Protein AF-A0A392PBN7-F1 (afdb_monomer)

Radius of gyration: 13.87 Å; Cα contacts (8 Å, |Δi|>4): 68; chains: 1; bounding box: 37×23×37 Å

Sequence (76 aa):
DSRRKFIWEEMSYLERWWRDPSTTDVMKDTFINLVQNGQLEIVGGGWVMNDEANSHYYAIIEQIIMPDIWWLIVEL

Nearest PDB structures (fol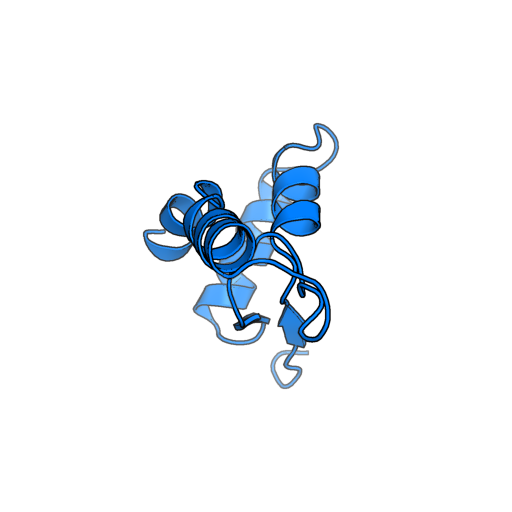dseek):
  1o7d-assembly1_A  TM=9.090E-01  e=2.681E-05  Bos taurus
  6rrw-assembly1_A  TM=9.164E-01  e=6.784E-05  Drosophila melanogaster
  6b9p-assembly1_A  TM=9.189E-01  e=1.153E-04  Canavalia ensiformis
  6b9o-assembly1_A  TM=9.180E-01  e=1.232E-04  Canavalia ensiformis
  6b9p-assembly1_B  TM=9.177E-01  e=1.716E-04  Canavalia ensiformis

pLDDT: mean 89.5, std 11.47, range [49.44, 97.75]

InterPro domains:
  IPR000602 Glycoside hydrolase family 38, N-terminal domain [PF01074] (2-66)
  IPR011330 Glycoside hydrolase/deacetylase, beta/alpha-barrel [SSF88713] (1-66)
  IPR027291 Glycoside hydrolase 38, N-terminal domain superfamily [G3DSA:3.20.110.10] (1-72)
  IPR050843 Glycosyl Hydrolase Family 38 [PTHR11607] (1-65)

Foldseek 3Di:
DLPAADEAEALLVVVVLVPDPVCDPVNVVVVLVCVVSRRYHYPLQFNDPDDPPPDDVVVVVCRNVPNPVVVVSVVD

Solvent-accessible surface area (backbone atoms only — not comparable to full-atom values): 4592 Å² total; per-residue (Å²): 118,90,87,52,72,50,78,45,50,48,38,51,60,51,53,51,51,69,69,33,90,83,53,45,68,70,56,53,52,50,50,51,50,32,39,78,71,62,28,36,42,80,41,94,55,15,36,54,88,71,66,88,86,82,58,54,69,68,59,57,53,48,36,46,66,62,49,65,67,52,62,65,61,77,78,108

Structure (mmCIF, N/CA/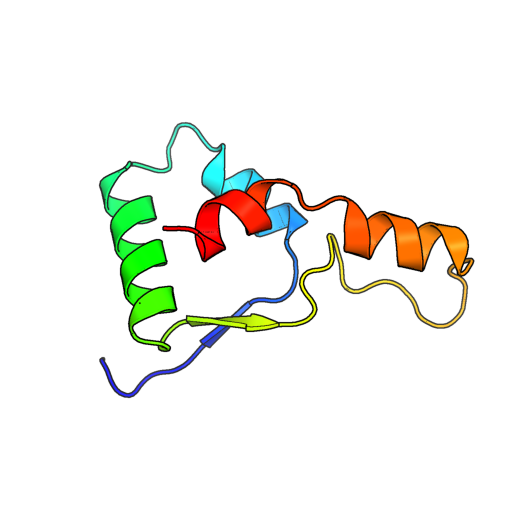C/O backbone):
data_AF-A0A392PBN7-F1
#
_entry.id   AF-A0A392PBN7-F1
#
loop_
_atom_site.group_PDB
_atom_site.id
_atom_site.type_symbol
_atom_site.label_atom_id
_atom_site.label_alt_id
_atom_site.label_comp_id
_atom_site.label_asym_id
_atom_site.label_entity_id
_atom_site.label_seq_id
_atom_site.pdbx_PDB_ins_code
_atom_site.Cartn_x
_atom_site.Cartn_y
_atom_site.Cartn_z
_atom_site.occupancy
_atom_site.B_iso_or_equiv
_atom_site.auth_seq_id
_atom_site.auth_comp_id
_atom_site.auth_asym_id
_atom_site.auth_atom_id
_atom_site.pdbx_PDB_model_num
ATOM 1 N N . ASP A 1 1 ? -18.972 5.909 4.847 1.00 89.44 1 ASP A N 1
ATOM 2 C CA . ASP A 1 1 ? -19.901 5.286 3.875 1.00 89.44 1 ASP A CA 1
ATOM 3 C C . ASP A 1 1 ? -19.305 3.942 3.485 1.00 89.44 1 ASP A C 1
ATOM 5 O O . ASP A 1 1 ? -18.224 3.935 2.910 1.00 89.44 1 ASP A O 1
ATOM 9 N N . SER A 1 2 ? -19.953 2.836 3.859 1.00 90.69 2 SER A N 1
ATOM 10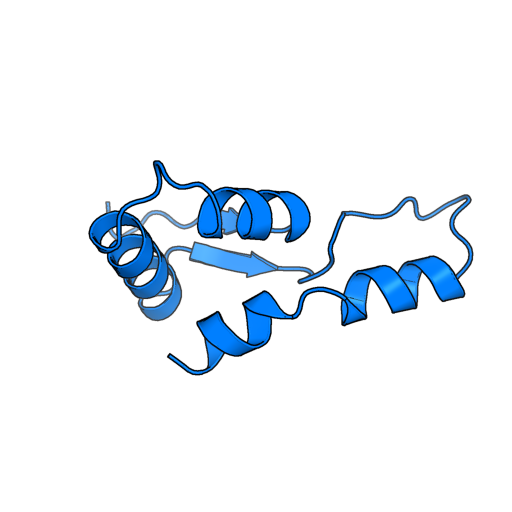 C CA . SER A 1 2 ? -19.452 1.463 3.659 1.00 90.69 2 SER A CA 1
ATOM 11 C C . SER A 1 2 ? -19.398 1.032 2.190 1.00 90.69 2 SER A C 1
ATOM 13 O O . SER A 1 2 ? -18.738 0.055 1.848 1.00 90.69 2 SER A O 1
ATOM 15 N N . ARG A 1 3 ? -20.075 1.766 1.301 1.00 94.56 3 ARG A N 1
ATOM 16 C CA . ARG A 1 3 ? -20.090 1.484 -0.142 1.00 94.56 3 ARG A CA 1
ATOM 17 C C . ARG A 1 3 ? -18.889 2.079 -0.868 1.00 94.56 3 ARG A C 1
ATOM 19 O O . ARG A 1 3 ? -18.651 1.740 -2.023 1.00 94.56 3 ARG A O 1
ATOM 26 N N . ARG A 1 4 ? -18.163 3.001 -0.229 1.00 96.81 4 ARG A N 1
ATOM 27 C CA . ARG A 1 4 ? -16.998 3.644 -0.839 1.00 96.81 4 ARG A CA 1
ATOM 28 C C . ARG A 1 4 ? -15.800 2.712 -0.785 1.00 96.81 4 ARG A C 1
ATOM 30 O O . ARG A 1 4 ? -15.569 2.053 0.231 1.00 96.81 4 ARG A O 1
ATOM 37 N N . LYS A 1 5 ? -15.061 2.715 -1.887 1.00 96.88 5 LYS A N 1
ATOM 38 C CA . LYS A 1 5 ? -13.820 1.981 -2.092 1.00 96.88 5 LYS A CA 1
ATOM 39 C C . LYS A 1 5 ? -12.709 2.973 -2.413 1.00 96.88 5 LYS A C 1
ATOM 41 O O . LYS A 1 5 ? -12.976 4.005 -3.035 1.00 96.88 5 LYS A O 1
ATOM 46 N N . PHE A 1 6 ? -11.499 2.665 -1.982 1.00 96.81 6 PHE A N 1
ATOM 47 C CA . PHE A 1 6 ? -10.297 3.423 -2.291 1.00 96.81 6 PHE A CA 1
ATOM 48 C C . PHE A 1 6 ? -9.140 2.452 -2.521 1.00 96.81 6 PHE A C 1
ATOM 50 O O . PHE A 1 6 ? -9.084 1.409 -1.872 1.00 96.81 6 PHE A O 1
ATOM 57 N N . ILE A 1 7 ? -8.237 2.807 -3.433 1.00 95.31 7 ILE A N 1
ATOM 58 C CA . ILE A 1 7 ? -7.009 2.055 -3.687 1.00 95.31 7 ILE A CA 1
ATOM 59 C C . ILE A 1 7 ? -5.804 2.890 -3.269 1.00 95.31 7 ILE A C 1
ATOM 61 O O . ILE A 1 7 ? -5.777 4.094 -3.520 1.00 95.31 7 ILE A O 1
ATOM 65 N N . TRP A 1 8 ? -4.819 2.260 -2.642 1.00 94.31 8 TRP A N 1
ATOM 66 C CA . TRP A 1 8 ? -3.563 2.888 -2.249 1.00 94.31 8 TRP A CA 1
ATOM 67 C C . TRP A 1 8 ? -2.390 2.156 -2.898 1.00 94.31 8 TRP A C 1
ATOM 69 O O . TRP A 1 8 ? -2.352 0.932 -2.865 1.00 94.31 8 TRP A O 1
ATOM 79 N N . GLU A 1 9 ? -1.443 2.889 -3.479 1.00 92.31 9 GLU A N 1
ATOM 80 C CA . GLU A 1 9 ? -0.342 2.296 -4.252 1.00 92.31 9 GLU A CA 1
ATOM 81 C C . GLU A 1 9 ? 1.013 2.501 -3.562 1.00 92.31 9 GLU A C 1
ATOM 83 O O . GLU A 1 9 ? 1.665 1.531 -3.186 1.00 92.31 9 GLU A O 1
ATOM 88 N N . GLU A 1 10 ? 1.385 3.750 -3.279 1.00 92.88 10 GLU A N 1
ATOM 89 C CA . GLU A 1 10 ? 2.742 4.078 -2.833 1.00 92.88 10 GLU A CA 1
ATOM 90 C C . GLU A 1 10 ? 2.998 3.724 -1.356 1.00 92.88 10 GLU A C 1
ATOM 92 O O . GLU A 1 10 ? 2.523 4.404 -0.432 1.00 92.88 10 GLU A O 1
ATOM 97 N N . MET A 1 11 ? 3.805 2.689 -1.104 1.00 92.25 11 MET A N 1
ATOM 98 C CA . MET A 1 11 ? 4.120 2.246 0.262 1.00 92.25 11 MET A CA 1
ATOM 99 C C . MET A 1 11 ? 5.011 3.223 1.028 1.00 92.25 11 MET A C 1
ATOM 101 O O . MET A 1 11 ? 4.907 3.295 2.250 1.00 92.25 11 MET A O 1
ATOM 105 N N . SER A 1 12 ? 5.834 4.021 0.345 1.00 92.88 12 SER A N 1
ATOM 106 C CA . SER A 1 12 ? 6.717 5.003 0.993 1.00 92.88 12 SER A CA 1
ATOM 107 C C . SER A 1 12 ? 5.953 6.013 1.860 1.00 92.88 12 SER A C 1
ATOM 109 O O . SER A 1 12 ? 6.329 6.291 3.003 1.00 92.88 12 SER A O 1
ATOM 111 N N . TYR A 1 13 ? 4.833 6.537 1.357 1.00 93.88 13 TYR A N 1
ATOM 112 C CA . TYR A 1 13 ? 3.978 7.445 2.120 1.00 93.88 13 TYR A CA 1
ATOM 11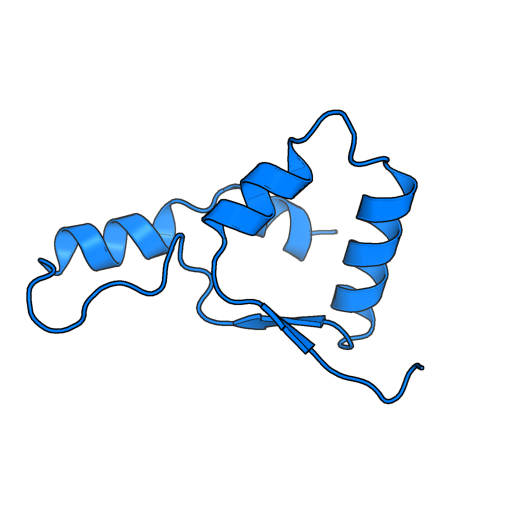3 C C . TYR A 1 13 ? 3.193 6.730 3.212 1.00 93.88 13 TYR A C 1
ATOM 115 O O . TYR A 1 13 ? 3.023 7.293 4.297 1.00 93.88 13 TYR A O 1
ATOM 123 N N . LEU A 1 14 ? 2.740 5.503 2.948 1.00 92.69 14 LEU A N 1
ATOM 124 C CA . LEU A 1 14 ? 2.035 4.711 3.949 1.00 92.69 14 LEU A CA 1
ATOM 125 C C . LEU A 1 14 ? 2.945 4.394 5.139 1.00 92.69 14 LEU A C 1
ATOM 127 O O . LEU A 1 14 ? 2.540 4.570 6.286 1.00 92.69 14 LEU A O 1
ATOM 131 N N . GLU A 1 15 ? 4.190 3.997 4.877 1.00 91.88 15 GLU A N 1
ATOM 132 C CA . GLU A 1 15 ? 5.169 3.703 5.918 1.00 91.88 15 GLU A CA 1
ATOM 133 C C . GLU A 1 15 ? 5.495 4.953 6.740 1.00 91.88 15 GLU A C 1
ATOM 135 O O . GLU A 1 15 ? 5.492 4.920 7.975 1.00 91.88 15 GLU A O 1
ATOM 140 N N . ARG A 1 16 ? 5.698 6.087 6.060 1.00 93.19 16 ARG A N 1
ATOM 141 C CA . ARG A 1 16 ? 5.906 7.374 6.725 1.00 93.19 16 ARG A CA 1
ATOM 142 C C . ARG A 1 16 ? 4.735 7.727 7.639 1.00 93.19 16 ARG A C 1
ATOM 144 O O . ARG A 1 16 ? 4.970 8.119 8.778 1.00 93.19 16 ARG A O 1
ATOM 151 N N . TRP A 1 17 ? 3.499 7.586 7.161 1.00 94.69 17 TRP A N 1
ATOM 152 C CA . TRP A 1 17 ? 2.301 7.834 7.965 1.00 94.69 17 TRP A CA 1
ATOM 153 C C . TRP A 1 17 ? 2.198 6.872 9.156 1.00 94.69 17 TRP A C 1
ATOM 155 O O . TRP A 1 17 ? 1.881 7.300 10.265 1.00 94.69 17 TRP A O 1
ATOM 165 N N . TRP A 1 18 ? 2.521 5.592 8.962 1.00 92.81 18 TRP A N 1
ATOM 166 C CA . TRP A 1 18 ? 2.471 4.579 10.018 1.00 92.81 18 TRP A CA 1
ATOM 167 C C . TRP A 1 18 ? 3.459 4.853 11.158 1.00 92.81 18 TRP A C 1
ATOM 169 O O . TRP A 1 18 ? 3.165 4.600 12.333 1.00 92.81 18 TRP A O 1
ATOM 179 N N . ARG A 1 19 ? 4.643 5.363 10.809 1.00 92.25 19 ARG A N 1
ATOM 180 C CA . ARG A 1 19 ? 5.715 5.707 11.753 1.00 92.25 19 ARG A CA 1
ATOM 181 C C . ARG A 1 19 ? 5.580 7.113 12.338 1.00 92.25 19 ARG A C 1
ATOM 183 O O . ARG A 1 19 ? 6.326 7.444 13.258 1.00 92.25 19 ARG A O 1
ATOM 190 N N . ASP A 1 20 ? 4.667 7.933 11.823 1.00 95.81 20 ASP A N 1
ATOM 191 C CA . ASP A 1 20 ? 4.469 9.295 12.307 1.00 95.81 20 ASP A CA 1
ATOM 192 C C . ASP A 1 20 ? 3.974 9.276 13.770 1.00 95.81 20 ASP A C 1
ATOM 194 O O . ASP A 1 20 ? 2.960 8.635 14.060 1.00 95.81 20 ASP A O 1
ATOM 198 N N . PRO A 1 21 ? 4.643 9.977 14.707 1.00 93.81 21 PRO A N 1
ATOM 199 C CA . PRO A 1 21 ? 4.225 10.034 16.110 1.00 93.81 21 PRO A CA 1
ATOM 200 C C . PRO A 1 21 ? 2.829 10.630 16.334 1.00 93.81 21 PRO A C 1
ATOM 202 O O . PRO A 1 21 ? 2.236 10.421 17.391 1.00 93.81 21 PRO A O 1
ATOM 205 N N . SER A 1 22 ? 2.311 11.400 15.374 1.00 96.31 22 SER A N 1
ATOM 206 C CA . SER A 1 22 ? 0.952 11.947 15.417 1.00 96.31 22 SER A CA 1
ATOM 207 C C . SER A 1 22 ? -0.121 10.927 15.019 1.00 96.31 22 SER A C 1
ATOM 209 O O . SER A 1 22 ? -1.296 11.119 15.344 1.00 96.31 22 SER A O 1
ATOM 211 N N . THR A 1 23 ? 0.261 9.825 14.364 1.00 95.62 23 THR A N 1
ATOM 212 C CA . THR A 1 23 ? -0.657 8.748 13.988 1.00 95.62 23 THR A CA 1
ATOM 213 C C . THR A 1 23 ? -0.946 7.865 15.195 1.00 95.62 23 THR A C 1
ATOM 215 O O . THR A 1 23 ? -0.129 7.045 15.613 1.00 95.62 23 THR A O 1
ATOM 218 N N . THR A 1 24 ? -2.147 8.026 15.748 1.00 96.62 24 THR A N 1
ATOM 219 C CA . THR A 1 24 ? -2.603 7.277 16.928 1.00 96.62 24 THR A CA 1
ATOM 220 C C . THR A 1 24 ? -2.952 5.822 16.605 1.00 96.62 24 THR A C 1
ATOM 222 O O . THR A 1 24 ? -3.311 5.499 15.471 1.00 96.62 24 THR A O 1
ATOM 225 N N . ASP A 1 25 ? -2.937 4.954 17.619 1.00 94.19 25 ASP A N 1
ATOM 226 C CA . ASP A 1 25 ? -3.324 3.543 17.468 1.00 94.19 25 ASP A CA 1
ATOM 227 C C . ASP A 1 25 ? -4.763 3.393 16.954 1.00 94.19 25 ASP A C 1
ATOM 229 O O . ASP A 1 25 ? -5.021 2.593 16.066 1.00 94.19 25 ASP A O 1
ATOM 233 N N . VAL A 1 26 ? -5.682 4.270 17.376 1.00 97.06 26 VAL A N 1
ATOM 234 C CA . VAL A 1 26 ? -7.070 4.290 16.874 1.00 97.06 26 VAL A CA 1
ATOM 235 C C . VAL A 1 26 ? -7.129 4.526 15.359 1.00 97.06 26 VAL A C 1
ATOM 237 O O . VAL A 1 26 ? -7.971 3.952 14.663 1.00 97.06 26 VAL A O 1
ATOM 240 N N . MET A 1 27 ? -6.244 5.371 14.822 1.00 96.81 27 MET A N 1
ATOM 241 C CA . MET A 1 27 ? -6.172 5.616 13.378 1.00 96.81 27 MET A CA 1
ATOM 242 C C . MET A 1 27 ? -5.620 4.397 12.636 1.00 96.81 27 MET A C 1
ATOM 244 O O . MET A 1 27 ? -6.142 4.056 11.573 1.00 96.81 27 MET A O 1
ATOM 248 N N . LYS A 1 28 ? -4.614 3.724 13.207 1.00 94.44 28 LYS A N 1
ATOM 249 C CA . LYS A 1 28 ? -4.048 2.478 12.669 1.00 94.44 28 LYS A CA 1
ATOM 250 C C . LYS A 1 28 ? -5.078 1.351 12.677 1.00 94.44 28 LYS A C 1
ATOM 252 O O . LYS A 1 28 ? -5.286 0.724 11.645 1.00 94.44 28 LYS A O 1
ATOM 257 N N . ASP A 1 29 ? -5.812 1.183 13.771 1.00 95.25 29 ASP A N 1
ATOM 258 C CA . ASP A 1 29 ? -6.897 0.205 13.880 1.00 95.25 29 ASP A CA 1
ATOM 259 C C . ASP A 1 29 ? -8.017 0.500 12.879 1.00 95.25 29 ASP A C 1
ATOM 261 O O . ASP A 1 29 ? -8.556 -0.403 12.240 1.00 95.25 29 ASP A O 1
ATOM 265 N N . THR A 1 30 ? -8.372 1.774 12.692 1.00 95.75 30 THR A N 1
ATOM 266 C CA . THR A 1 30 ? -9.364 2.166 11.679 1.00 95.75 30 THR A CA 1
ATOM 267 C C . THR A 1 30 ? -8.882 1.807 10.276 1.00 95.75 30 THR A C 1
ATOM 269 O O . THR A 1 30 ? -9.658 1.286 9.476 1.00 95.75 30 THR A O 1
ATOM 272 N N . PHE A 1 31 ? -7.609 2.058 9.976 1.00 94.81 31 PHE A N 1
ATOM 273 C CA . PHE A 1 31 ? -6.999 1.686 8.706 1.00 94.81 31 PHE A CA 1
ATOM 274 C C . PHE A 1 31 ? -7.035 0.170 8.481 1.00 94.81 31 PHE A C 1
ATOM 276 O O . PHE A 1 31 ? -7.536 -0.263 7.445 1.00 94.81 31 PHE A O 1
ATOM 283 N N . ILE A 1 32 ? -6.611 -0.629 9.467 1.00 93.38 32 ILE A N 1
ATOM 284 C CA . ILE A 1 32 ? -6.672 -2.100 9.414 1.00 93.38 32 ILE A CA 1
ATOM 285 C C . ILE A 1 32 ? -8.110 -2.561 9.147 1.00 93.38 32 ILE A C 1
ATOM 287 O O . ILE A 1 32 ? -8.351 -3.328 8.219 1.00 93.38 32 ILE A O 1
ATOM 291 N N . ASN A 1 33 ? -9.094 -2.018 9.869 1.00 94.38 33 ASN A N 1
ATOM 292 C CA . ASN A 1 33 ? -10.506 -2.345 9.653 1.00 94.38 33 ASN A CA 1
ATOM 293 C C . ASN A 1 33 ? -10.992 -1.992 8.238 1.00 94.38 33 ASN A C 1
ATOM 295 O O . ASN A 1 33 ? -11.811 -2.712 7.665 1.00 94.38 33 ASN A O 1
ATOM 299 N N . LEU A 1 34 ? -10.537 -0.877 7.660 1.00 95.62 34 LEU A N 1
ATOM 300 C CA . LEU A 1 34 ? -10.889 -0.506 6.286 1.00 95.62 34 LEU A CA 1
ATOM 301 C C . LEU A 1 34 ? -10.286 -1.479 5.268 1.00 95.62 34 LEU A C 1
ATOM 303 O O . LEU A 1 34 ? -10.961 -1.792 4.283 1.00 95.62 34 LEU A O 1
ATOM 307 N N . VAL A 1 35 ? -9.071 -1.975 5.519 1.00 93.44 35 VAL A N 1
ATOM 308 C CA . VAL A 1 35 ? -8.417 -3.004 4.698 1.00 93.44 35 VAL A CA 1
ATOM 30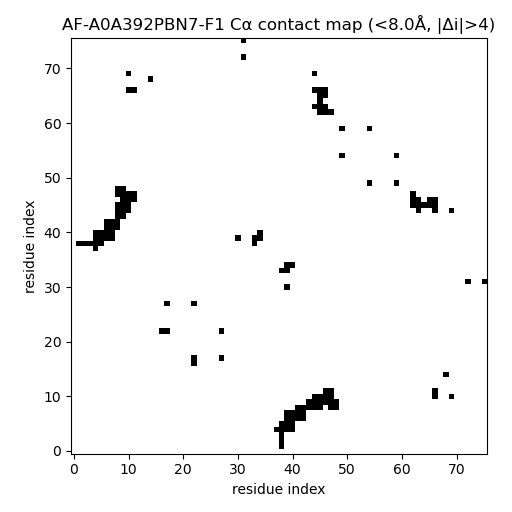9 C C . VAL A 1 35 ? -9.143 -4.344 4.823 1.00 93.44 35 VAL A C 1
ATOM 311 O O . VAL A 1 35 ? -9.569 -4.903 3.815 1.00 93.44 35 VAL A O 1
ATOM 314 N N . GLN A 1 36 ? -9.399 -4.817 6.044 1.00 92.50 36 GLN A N 1
ATOM 315 C CA . GLN A 1 36 ? -10.086 -6.090 6.306 1.00 92.50 36 GLN A CA 1
ATOM 316 C C . GLN A 1 36 ? -11.517 -6.119 5.744 1.00 92.50 36 GLN A C 1
ATOM 318 O O . GLN A 1 36 ? -11.962 -7.130 5.204 1.00 92.50 36 GLN A O 1
ATOM 323 N N . ASN A 1 37 ? -12.234 -4.992 5.796 1.00 94.25 37 ASN A N 1
ATOM 324 C CA . ASN A 1 37 ? -13.568 -4.860 5.197 1.00 94.25 37 ASN A CA 1
ATOM 325 C C . ASN A 1 37 ? -13.532 -4.593 3.676 1.00 94.25 37 ASN A C 1
ATOM 327 O O . ASN A 1 37 ? -14.573 -4.358 3.047 1.00 94.25 37 ASN A O 1
ATOM 331 N N . GLY A 1 38 ? -12.339 -4.573 3.075 1.00 93.88 38 GLY A N 1
ATOM 332 C CA . GLY A 1 38 ? -12.104 -4.348 1.651 1.00 93.88 38 GLY A CA 1
ATOM 333 C C . GLY A 1 38 ? -12.535 -2.968 1.161 1.00 93.88 38 GLY A C 1
ATOM 334 O O . GLY A 1 38 ? -12.840 -2.806 -0.019 1.00 93.88 38 GLY A O 1
ATOM 335 N N . GLN A 1 39 ? -12.690 -1.983 2.048 1.00 96.69 39 GLN A N 1
ATOM 336 C CA . GLN A 1 39 ? -12.962 -0.594 1.664 1.00 96.69 39 GLN A CA 1
ATOM 337 C C . GLN A 1 39 ? -11.704 0.121 1.184 1.00 96.69 39 GLN A C 1
ATOM 339 O O . GLN A 1 39 ? -11.800 1.031 0.360 1.00 96.69 39 GLN A O 1
ATOM 344 N N . LEU A 1 40 ? -10.558 -0.297 1.705 1.00 95.44 40 LEU A N 1
ATOM 345 C CA . LEU A 1 40 ? -9.246 0.129 1.274 1.00 95.44 40 LEU A CA 1
ATOM 346 C C . LEU A 1 40 ? -8.506 -1.086 0.719 1.00 95.44 40 LEU A C 1
ATOM 348 O O . LEU A 1 40 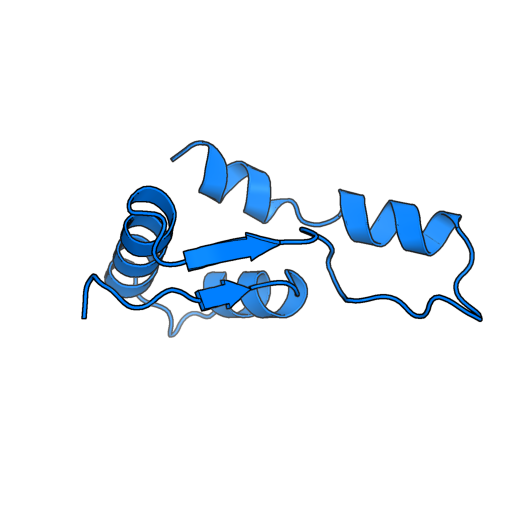? -8.379 -2.092 1.406 1.00 95.44 40 LEU A O 1
ATOM 352 N N . GLU A 1 41 ? -8.032 -0.992 -0.513 1.00 94.12 41 GLU A N 1
ATOM 353 C CA . GLU A 1 41 ? -7.207 -2.024 -1.136 1.00 94.12 41 GLU A CA 1
ATOM 354 C C . GLU A 1 41 ? -5.827 -1.445 -1.422 1.00 94.12 41 GLU A C 1
ATOM 356 O O . GLU A 1 41 ? -5.709 -0.322 -1.912 1.00 94.12 41 GLU A O 1
ATOM 361 N N . ILE A 1 42 ? -4.783 -2.198 -1.101 1.00 91.25 42 ILE A N 1
ATOM 362 C CA . ILE A 1 42 ? -3.419 -1.823 -1.454 1.00 91.25 42 ILE A CA 1
ATOM 363 C C . ILE A 1 42 ? -3.042 -2.553 -2.735 1.00 91.25 42 ILE A C 1
ATOM 365 O O . ILE A 1 42 ? -3.165 -3.773 -2.826 1.00 91.25 42 ILE A O 1
ATOM 369 N N . VAL A 1 43 ? -2.623 -1.781 -3.731 1.00 90.62 43 VAL A N 1
ATOM 370 C CA . VAL A 1 43 ? -2.337 -2.234 -5.094 1.00 90.62 43 VAL A CA 1
ATOM 371 C C . VAL A 1 43 ? -0.878 -1.948 -5.430 1.00 90.62 43 VAL A C 1
ATOM 373 O O . VAL A 1 43 ? -0.309 -0.993 -4.918 1.00 90.62 43 VAL A O 1
ATOM 376 N N . GLY A 1 44 ? -0.251 -2.772 -6.271 1.00 83.62 44 GLY A N 1
ATOM 377 C CA . GLY A 1 44 ? 1.167 -2.629 -6.639 1.00 83.62 44 GLY A CA 1
ATOM 378 C C . GLY A 1 44 ? 2.128 -3.048 -5.521 1.00 83.62 44 GLY A C 1
ATOM 379 O O . GLY A 1 44 ? 2.977 -3.907 -5.742 1.00 83.62 44 GLY A O 1
ATOM 380 N N . GLY A 1 45 ? 1.955 -2.497 -4.316 1.00 81.44 45 GLY A N 1
ATOM 381 C CA . GLY A 1 45 ? 2.726 -2.842 -3.120 1.00 81.44 45 GLY A CA 1
ATOM 382 C C . GLY A 1 45 ? 4.192 -2.415 -3.185 1.00 81.44 45 GLY A C 1
ATOM 383 O O . GLY A 1 45 ? 4.968 -2.826 -2.331 1.00 81.44 45 GLY A O 1
ATOM 384 N N . GLY A 1 46 ? 4.573 -1.61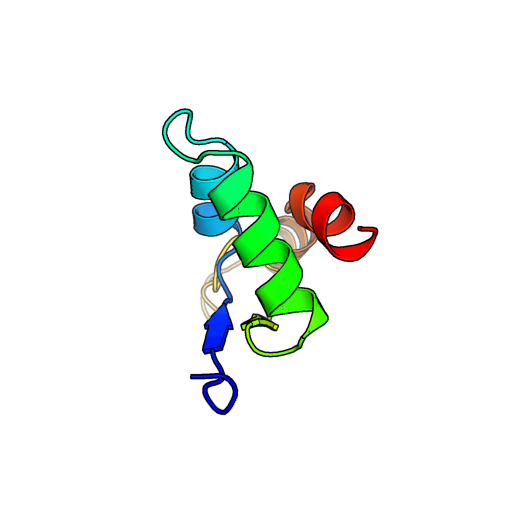4 -4.183 1.00 90.62 46 GLY A N 1
ATOM 385 C CA . GLY A 1 46 ? 5.910 -1.052 -4.312 1.00 90.62 46 GLY A CA 1
ATOM 386 C C . GLY A 1 46 ? 6.113 0.163 -3.415 1.00 90.62 46 GLY A C 1
ATOM 387 O O . GLY A 1 46 ? 5.172 0.820 -2.965 1.00 90.62 46 GLY A O 1
ATOM 388 N N . TRP A 1 47 ? 7.374 0.491 -3.158 1.00 92.69 47 TRP A N 1
ATOM 389 C CA . TRP A 1 47 ? 7.757 1.726 -2.484 1.00 92.69 47 TRP A CA 1
ATOM 390 C C . TRP A 1 47 ? 7.240 2.975 -3.217 1.00 92.69 47 TRP A C 1
ATOM 392 O O . TRP A 1 47 ? 6.811 3.938 -2.568 1.00 92.69 47 TRP A O 1
ATOM 402 N N . VAL A 1 48 ? 7.268 2.942 -4.553 1.00 93.56 48 VAL A N 1
ATOM 403 C CA . VAL A 1 48 ? 6.802 3.998 -5.466 1.00 93.56 48 VAL A CA 1
ATOM 404 C C . VAL A 1 48 ? 6.241 3.396 -6.757 1.00 93.56 48 VAL A C 1
ATOM 406 O O . VAL A 1 48 ? 6.636 2.299 -7.160 1.00 93.56 48 VAL A O 1
ATOM 409 N N . MET A 1 49 ? 5.458 4.184 -7.493 1.00 95.06 49 MET A N 1
ATOM 410 C CA . MET A 1 49 ? 5.228 3.943 -8.916 1.00 95.06 49 MET A CA 1
ATOM 411 C C . MET A 1 49 ? 6.493 4.331 -9.701 1.00 95.06 49 MET A C 1
ATOM 413 O O . MET A 1 49 ? 6.745 5.507 -9.975 1.00 95.06 49 MET A O 1
ATOM 417 N N . ASN A 1 50 ? 7.352 3.353 -9.999 1.00 94.44 50 ASN A N 1
ATOM 418 C CA . ASN A 1 50 ? 8.625 3.611 -10.676 1.00 94.44 50 ASN A CA 1
ATOM 419 C C . ASN A 1 50 ? 8.434 4.089 -12.126 1.00 94.44 50 ASN A C 1
ATOM 421 O O . ASN A 1 50 ? 7.452 3.759 -12.783 1.00 94.44 50 ASN A O 1
ATOM 425 N N . ASP A 1 51 ? 9.428 4.811 -12.651 1.00 96.31 51 ASP A N 1
ATOM 426 C CA . ASP A 1 51 ? 9.503 5.094 -14.087 1.00 96.31 51 ASP A CA 1
ATOM 427 C C . ASP A 1 51 ? 9.664 3.782 -14.871 1.00 96.31 51 ASP A C 1
ATOM 429 O O . ASP A 1 51 ? 10.405 2.884 -14.470 1.00 96.31 51 ASP A O 1
ATOM 433 N N . GLU A 1 52 ? 8.968 3.664 -15.995 1.00 96.19 52 GLU A N 1
ATOM 434 C CA . GLU A 1 52 ? 9.018 2.486 -16.864 1.00 96.19 52 GLU A CA 1
ATOM 435 C C . GLU A 1 52 ? 9.996 2.665 -18.039 1.00 96.19 52 GLU A C 1
ATOM 437 O O . GLU A 1 52 ? 10.326 1.691 -18.715 1.00 96.19 52 GLU A O 1
ATOM 442 N N . ALA A 1 53 ? 10.493 3.886 -18.287 1.00 97.19 53 ALA A N 1
ATOM 443 C CA . ALA A 1 53 ? 11.384 4.177 -19.411 1.00 97.19 53 ALA A CA 1
ATOM 444 C C . ALA A 1 53 ? 12.875 4.085 -19.050 1.00 97.19 53 ALA A C 1
ATOM 446 O O . ALA A 1 53 ? 13.655 3.503 -19.805 1.00 97.19 53 ALA A O 1
ATOM 447 N N . ASN A 1 54 ? 13.286 4.675 -17.922 1.00 97.44 54 ASN A N 1
ATOM 448 C CA . ASN A 1 54 ? 14.706 4.833 -17.581 1.00 97.44 54 ASN A CA 1
ATOM 449 C C . ASN A 1 54 ? 15.152 3.987 -16.384 1.00 97.44 54 ASN A C 1
ATOM 451 O O . ASN A 1 54 ? 16.353 3.899 -16.112 1.00 97.44 54 ASN A O 1
ATOM 455 N N . SER A 1 55 ? 14.224 3.379 -15.641 1.00 96.62 55 SER A N 1
ATOM 456 C CA . SER A 1 55 ? 14.579 2.582 -14.470 1.00 96.62 55 SER A CA 1
ATOM 457 C C . SER A 1 55 ? 15.218 1.255 -14.867 1.00 96.62 55 SER A C 1
ATOM 459 O O . SER A 1 55 ? 14.687 0.473 -15.652 1.00 96.62 55 SER A O 1
ATOM 461 N N . HIS A 1 56 ? 16.374 0.974 -14.271 1.00 97.75 56 HIS A N 1
ATOM 462 C CA . HIS A 1 56 ? 17.011 -0.327 -14.403 1.00 97.75 56 HIS A CA 1
ATOM 463 C C . HIS A 1 56 ? 16.184 -1.385 -13.659 1.00 97.75 56 HIS A C 1
ATOM 465 O O . HIS A 1 56 ? 15.779 -1.154 -12.519 1.00 97.75 56 HIS A O 1
ATOM 471 N N . TYR A 1 57 ? 15.986 -2.566 -14.256 1.00 95.81 57 TYR A N 1
ATOM 472 C CA . TYR A 1 57 ? 15.150 -3.639 -13.690 1.00 95.81 57 TYR A CA 1
ATOM 473 C C . TYR A 1 57 ? 15.523 -4.005 -12.246 1.00 95.81 57 TYR A C 1
ATOM 475 O O . TYR A 1 57 ? 14.658 -4.347 -11.450 1.00 95.81 57 TYR A O 1
ATOM 483 N N . TYR A 1 58 ? 16.807 -3.897 -11.892 1.00 96.62 58 TYR A N 1
ATOM 484 C CA . TYR A 1 58 ? 17.273 -4.120 -10.524 1.00 96.62 58 TYR A CA 1
ATOM 485 C C . TYR A 1 58 ? 16.600 -3.170 -9.523 1.00 96.62 58 TYR A C 1
ATOM 487 O O . TYR A 1 58 ? 16.097 -3.627 -8.505 1.00 96.62 58 TYR A O 1
ATOM 495 N N . ALA A 1 59 ? 16.528 -1.873 -9.839 1.00 95.25 59 ALA A N 1
ATOM 496 C CA . ALA A 1 59 ? 15.888 -0.881 -8.978 1.00 95.25 59 ALA A CA 1
ATOM 497 C C . ALA A 1 59 ? 14.365 -1.092 -8.899 1.00 95.25 59 ALA A C 1
ATOM 499 O O . ALA A 1 59 ? 13.766 -0.881 -7.849 1.00 95.25 59 ALA A O 1
ATOM 500 N N . ILE A 1 60 ? 13.746 -1.556 -9.992 1.00 95.12 60 ILE A N 1
ATOM 501 C CA . ILE A 1 60 ? 12.321 -1.922 -10.021 1.00 95.12 60 ILE A CA 1
ATOM 502 C C . ILE A 1 60 ? 12.051 -3.114 -9.094 1.00 95.12 60 ILE A C 1
ATOM 504 O O . ILE A 1 60 ? 11.092 -3.108 -8.334 1.00 95.12 60 ILE A O 1
ATOM 508 N N . ILE A 1 61 ? 12.903 -4.138 -9.117 1.00 93.69 61 ILE A N 1
ATOM 509 C CA . ILE A 1 61 ? 12.754 -5.296 -8.226 1.00 93.69 61 ILE A CA 1
ATOM 510 C C . ILE A 1 61 ? 12.993 -4.885 -6.769 1.00 93.69 61 ILE A C 1
ATOM 512 O O . ILE A 1 61 ? 12.222 -5.262 -5.890 1.00 93.69 61 ILE A O 1
ATOM 516 N N . GLU A 1 62 ? 14.036 -4.097 -6.513 1.00 92.69 62 GLU A N 1
ATOM 517 C CA . GLU A 1 62 ? 14.382 -3.639 -5.167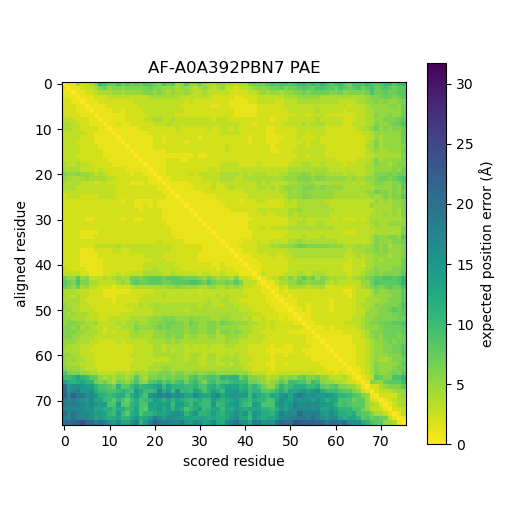 1.00 92.69 62 GLU A CA 1
ATOM 518 C C . GLU A 1 62 ? 13.235 -2.848 -4.526 1.00 92.69 62 GLU A C 1
ATOM 520 O O . GLU A 1 62 ? 12.845 -3.147 -3.398 1.00 92.69 62 GLU A O 1
ATOM 525 N N . GLN A 1 63 ? 12.636 -1.900 -5.255 1.00 91.50 63 GLN A N 1
ATOM 526 C CA . GLN A 1 63 ? 11.559 -1.063 -4.717 1.00 91.50 63 GLN A CA 1
ATOM 527 C C . GLN A 1 63 ? 10.267 -1.852 -4.433 1.00 91.50 63 GLN A C 1
ATOM 529 O O . GLN A 1 63 ? 9.516 -1.479 -3.536 1.00 91.50 63 GLN A O 1
ATOM 534 N N . ILE A 1 64 ? 10.030 -2.963 -5.142 1.00 90.81 64 ILE A N 1
ATOM 535 C CA . ILE A 1 64 ? 8.888 -3.862 -4.894 1.00 90.81 64 ILE A CA 1
ATOM 536 C C . ILE A 1 64 ? 9.113 -4.733 -3.649 1.00 90.81 64 ILE A C 1
ATOM 538 O O . ILE A 1 64 ? 8.162 -5.047 -2.942 1.00 90.81 64 ILE A O 1
ATOM 542 N N . ILE A 1 65 ? 10.355 -5.139 -3.369 1.00 88.25 65 ILE A N 1
ATOM 543 C CA . ILE A 1 65 ? 10.673 -6.042 -2.247 1.00 88.25 65 ILE A CA 1
ATOM 544 C C . ILE A 1 65 ? 10.857 -5.280 -0.925 1.00 88.25 65 ILE A C 1
ATOM 546 O O . ILE A 1 65 ? 10.561 -5.821 0.136 1.00 88.25 65 ILE A O 1
ATOM 550 N N . MET A 1 66 ? 11.343 -4.039 -0.981 1.00 81.19 66 MET A N 1
ATOM 551 C CA . MET A 1 66 ? 11.702 -3.218 0.185 1.00 81.19 66 MET A CA 1
ATOM 552 C C . MET A 1 66 ? 10.592 -2.950 1.230 1.00 81.19 66 MET A C 1
ATOM 554 O O . MET A 1 66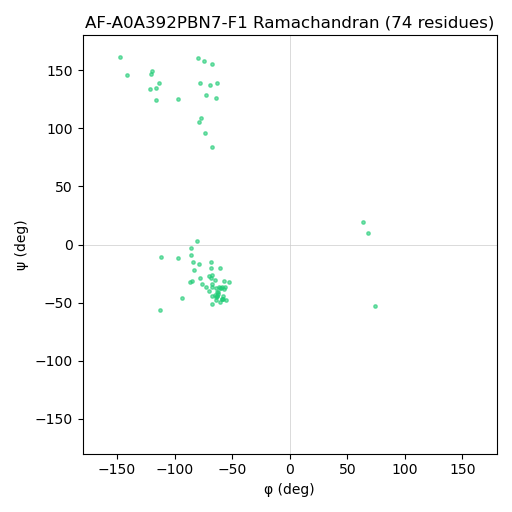 ? 10.947 -2.774 2.396 1.00 81.19 66 MET A O 1
ATOM 558 N N . PRO A 1 67 ? 9.288 -2.852 0.901 1.00 77.31 67 PRO A N 1
ATOM 559 C CA . PRO A 1 67 ? 8.258 -2.496 1.883 1.00 77.31 67 PRO A CA 1
ATOM 560 C C . PRO A 1 67 ? 8.016 -3.567 2.974 1.00 77.31 67 PRO A C 1
ATOM 562 O O . PRO A 1 67 ? 7.062 -4.339 2.916 1.00 77.31 67 PRO A O 1
ATOM 565 N N . ASP A 1 68 ? 8.828 -3.566 4.035 1.00 69.50 68 ASP A N 1
ATOM 566 C CA . ASP A 1 68 ? 8.726 -4.514 5.164 1.00 69.50 68 ASP A CA 1
ATOM 567 C C . ASP A 1 68 ? 7.427 -4.364 5.976 1.00 69.50 68 ASP A C 1
ATOM 569 O O . ASP A 1 68 ? 6.906 -5.329 6.537 1.00 69.50 68 ASP A O 1
ATOM 573 N N . ILE A 1 69 ? 6.879 -3.145 6.045 1.00 67.12 69 ILE A N 1
ATOM 574 C CA . ILE A 1 69 ? 5.684 -2.843 6.849 1.00 67.12 69 ILE A CA 1
ATOM 575 C C . ILE A 1 69 ? 4.418 -3.503 6.290 1.00 67.12 69 ILE A C 1
ATOM 577 O O . ILE A 1 69 ? 3.449 -3.685 7.023 1.00 67.12 69 ILE A O 1
ATOM 581 N N . TRP A 1 70 ? 4.434 -3.885 5.009 1.00 62.31 70 TRP A N 1
ATOM 582 C CA . TRP A 1 70 ? 3.317 -4.553 4.354 1.00 62.31 70 TRP A CA 1
ATOM 583 C C . TRP A 1 70 ? 3.039 -5.916 4.985 1.00 62.31 70 TRP A C 1
ATOM 585 O O . TRP A 1 70 ? 1.910 -6.180 5.386 1.00 62.31 70 TRP A O 1
ATOM 595 N N . TRP A 1 71 ? 4.071 -6.738 5.190 1.00 61.03 71 TRP A N 1
ATOM 596 C CA . TRP A 1 71 ? 3.920 -8.051 5.827 1.00 61.03 71 TRP A CA 1
ATOM 597 C C . TRP A 1 71 ? 3.272 -7.961 7.214 1.00 61.03 71 TRP A C 1
ATOM 599 O O . TRP A 1 71 ? 2.434 -8.787 7.559 1.00 61.03 71 TRP A O 1
ATOM 609 N N . LEU A 1 72 ? 3.583 -6.906 7.970 1.00 59.97 72 LEU A N 1
ATOM 610 C CA . LEU A 1 72 ? 2.992 -6.642 9.284 1.00 59.97 72 LEU A CA 1
ATOM 611 C C . LEU A 1 72 ? 1.505 -6.261 9.234 1.00 59.97 72 LEU A C 1
ATOM 613 O O . LEU A 1 72 ? 0.800 -6.510 10.203 1.00 59.97 72 LEU A O 1
ATOM 617 N N . ILE A 1 73 ? 1.029 -5.644 8.150 1.00 61.00 73 ILE A N 1
ATOM 618 C CA . ILE A 1 73 ? -0.373 -5.212 8.013 1.00 61.00 73 ILE A CA 1
ATOM 619 C C . ILE A 1 73 ? -1.253 -6.346 7.468 1.00 61.00 73 ILE A C 1
ATOM 621 O O . ILE A 1 73 ? -2.425 -6.418 7.821 1.00 61.00 73 ILE A O 1
ATOM 625 N N . VAL A 1 74 ? -0.712 -7.225 6.618 1.00 57.84 74 VAL A N 1
ATOM 626 C CA . VAL A 1 74 ? -1.488 -8.297 5.960 1.00 57.84 74 VAL A CA 1
ATOM 627 C C . VAL A 1 74 ? -1.655 -9.537 6.851 1.00 57.84 74 VAL A C 1
ATOM 629 O O . VAL A 1 74 ? -2.589 -10.308 6.646 1.00 57.84 74 VAL A O 1
ATOM 632 N N . GLU A 1 75 ? -0.785 -9.737 7.847 1.00 54.06 75 GLU A N 1
ATOM 633 C CA . GLU A 1 75 ? -0.915 -10.829 8.828 1.00 54.06 75 GLU A CA 1
ATOM 634 C C . GLU A 1 75 ? -1.811 -10.497 10.045 1.00 54.06 75 GLU A C 1
ATOM 636 O O . GLU A 1 75 ? -2.042 -11.381 10.874 1.00 54.06 75 GLU A O 1
ATOM 641 N N . LEU A 1 76 ? -2.334 -9.266 10.160 1.00 49.44 76 LEU A N 1
ATOM 642 C CA . LEU A 1 76 ? -3.219 -8.813 11.252 1.00 49.44 76 LEU A CA 1
ATOM 643 C C . LEU A 1 76 ? -4.699 -8.748 10.841 1.00 49.44 76 LEU A C 1
ATOM 645 O O . LEU A 1 76 ? -5.544 -9.158 11.667 1.00 49.44 76 LEU A O 1
#

Secondary structure (DSSP, 8-state):
-TT--EEE--HHHHHHHHH-TTS-HHHHHHHHHHHHTTSEEE-S-SSS---SSS--HHHHHHHHH--HHHHHHHT-

Organism: NCBI:txid97028

Mean predicted aligned error: 4.26 Å